Protein AF-A0A126R2H6-F1 (afdb_monomer)

Organism: Methanobrevibacter olleyae (NCBI:txid294671)

Sequence (100 aa):
MTNKILENRGLRKKLKKMIDNMNEIVLYGKEMKENPHEYIKEKLDFPDYYGENLDALFDCLSELYNKTIIIKDSSALDDNLLATFKDASRENLDLNLILD

Radius of gyration: 16.52 Å; Cα contacts (8 Å, |Δi|>4): 124; chains: 1; bounding box: 44×24×45 Å

Mean predicted aligned error: 6.69 Å

pLDDT: mean 89.82, std 12.61, range [45.31, 98.56]

InterPro domains:
  IPR000468 Barstar (barnase inhibitor) [PF01337] (33-86)
  IPR035905 Barstar-like superfamily [G3DSA:3.30.370.10] (23-100)
  IPR035905 Barstar-like superfamily [SSF52038] (32-91)

Secondary structure (DSSP, 8-state):
---GGGG-HHHHHHHHHHHHHHTEEEEETTTTSS-HHHHHHHHHT--TT--SSHHHHHHHHHT--SEEEEEETGGGS-HHHHHHHHHHHHH-TTEEEEE-

Solvent-accessible surface area (backbone atoms only — not comparable to full-atom values): 5660 Å² total; per-residue (Å²): 132,82,66,70,79,78,70,40,66,66,57,53,52,52,50,49,51,51,54,56,56,73,29,54,41,81,45,51,16,74,67,41,63,84,50,36,53,62,52,48,34,68,73,69,68,52,62,91,82,61,68,73,43,68,65,45,48,30,54,56,49,45,69,46,74,64,32,34,42,33,33,36,50,47,88,54,44,57,69,66,62,54,45,37,56,53,52,22,35,68,76,16,86,41,27,45,78,44,79,90

Nearest PDB structures (foldseek):
  1b3s-assembly2_E  TM=8.284E-01  e=2.893E-05  Bacillus amyloliquefaciens
  1b2u-assembly2_E  TM=8.183E-01  e=3.998E-05  Bacillus amyloliquefaciens
  1b27-assembly2_E  TM=7.586E-01  e=3.378E-04  Bacillus amyloliquefaciens
  8fw9-assembly1_C  TM=5.463E-01  e=8.456E-01  Homo sapiens
  3cjp-assembly1_B  TM=4.575E-01  e=8.456E-01  Clostridium acetobutylicum ATCC 824

Foldseek 3Di:
DPPPCVPPPVVVVVVVVVVLVVQEFEAELVVCQPQVQVSCCVRVVPDPPQPSDLVSLLVRLLPDAQHEYEYEPNVSHDPSNVVSLVVSCVNRVSYHYHYD

Structure (mmCIF, N/CA/C/O backbone):
data_AF-A0A126R2H6-F1
#
_entry.id   AF-A0A126R2H6-F1
#
loop_
_atom_site.group_PDB
_atom_site.id
_atom_site.type_symbol
_atom_site.label_atom_id
_atom_site.label_alt_id
_atom_site.label_comp_id
_atom_site.label_asym_id
_atom_site.label_entity_id
_atom_site.label_seq_id
_atom_site.pdbx_PDB_ins_code
_atom_site.Cartn_x
_atom_site.Cartn_y
_atom_site.Cartn_z
_atom_site.occupancy
_atom_site.B_iso_or_equiv
_atom_site.auth_seq_id
_atom_site.auth_comp_id
_atom_site.auth_asym_id
_atom_site.auth_atom_id
_atom_site.pdbx_PDB_model_num
ATOM 1 N N . MET A 1 1 ? -31.199 6.050 31.643 1.00 45.31 1 MET A N 1
ATOM 2 C CA . MET A 1 1 ? -30.662 4.671 31.628 1.00 45.31 1 MET A CA 1
ATOM 3 C C . MET A 1 1 ? -29.398 4.672 30.792 1.00 45.31 1 MET A C 1
ATOM 5 O O . MET A 1 1 ? -29.473 4.675 29.572 1.00 45.31 1 MET A O 1
ATOM 9 N N . THR A 1 2 ? -28.244 4.786 31.439 1.00 46.94 2 THR A N 1
ATOM 10 C CA . THR A 1 2 ? -26.942 4.800 30.767 1.00 46.94 2 THR A CA 1
ATOM 11 C C . THR A 1 2 ? -26.687 3.406 30.200 1.00 46.94 2 THR A C 1
ATOM 13 O O . THR A 1 2 ? -26.772 2.418 30.930 1.00 46.94 2 THR A O 1
ATOM 16 N N . ASN A 1 3 ? -26.472 3.310 28.887 1.00 50.91 3 ASN A N 1
ATOM 17 C CA . ASN A 1 3 ? -26.295 2.046 28.173 1.00 50.91 3 ASN A CA 1
ATOM 18 C C . ASN A 1 3 ? -25.149 1.227 28.798 1.00 50.91 3 ASN A C 1
ATOM 20 O O . ASN A 1 3 ? -23.979 1.500 28.536 1.00 50.91 3 ASN A O 1
ATOM 24 N N . LYS A 1 4 ? -25.485 0.186 29.577 1.00 56.78 4 LYS A N 1
ATOM 25 C CA . LYS A 1 4 ? -24.544 -0.795 30.170 1.00 56.78 4 LYS A CA 1
ATOM 26 C C . LYS A 1 4 ? -23.584 -1.412 29.141 1.00 56.78 4 LYS A C 1
ATOM 28 O O . LYS A 1 4 ? -22.503 -1.867 29.498 1.00 56.78 4 LYS A O 1
ATOM 33 N N . ILE A 1 5 ? -23.965 -1.392 27.863 1.00 56.03 5 ILE A N 1
ATOM 34 C CA . ILE A 1 5 ? -23.161 -1.851 26.723 1.00 56.03 5 ILE A CA 1
ATOM 35 C C . ILE A 1 5 ? -21.865 -1.035 26.586 1.00 56.03 5 ILE A C 1
ATOM 37 O O . ILE A 1 5 ? -20.817 -1.597 26.272 1.00 56.03 5 ILE A O 1
ATOM 41 N N . LEU A 1 6 ? -21.899 0.269 26.884 1.00 53.88 6 LEU A N 1
ATOM 42 C CA . LEU A 1 6 ? -20.731 1.132 26.746 1.00 53.88 6 LEU A CA 1
ATOM 43 C C . LEU A 1 6 ? -19.703 0.933 27.867 1.00 53.88 6 LEU A C 1
ATOM 45 O O . LEU A 1 6 ? -18.576 1.345 27.667 1.00 53.88 6 LEU A O 1
ATOM 49 N N . GLU A 1 7 ? -19.981 0.294 29.005 1.00 64.19 7 GLU A N 1
ATOM 50 C CA . GLU A 1 7 ? -18.994 0.195 30.105 1.00 64.19 7 GLU A CA 1
ATOM 51 C C . GLU A 1 7 ? -18.141 -1.086 30.097 1.00 64.19 7 GLU A C 1
ATOM 53 O O . GLU A 1 7 ? -17.174 -1.208 30.854 1.00 64.19 7 GLU A O 1
ATOM 58 N N . ASN A 1 8 ? -18.425 -2.039 29.204 1.00 80.94 8 ASN A N 1
ATOM 59 C CA . ASN A 1 8 ? -17.669 -3.286 29.147 1.00 80.94 8 ASN A CA 1
ATOM 60 C C . ASN A 1 8 ? -16.299 -3.083 28.466 1.00 80.94 8 ASN A C 1
ATOM 62 O O . ASN A 1 8 ? -16.174 -3.104 27.239 1.00 80.94 8 ASN A O 1
ATOM 66 N N . ARG A 1 9 ? -15.244 -2.916 29.278 1.00 77.62 9 ARG A N 1
ATOM 67 C CA . ARG A 1 9 ? -13.850 -2.740 28.820 1.00 77.62 9 ARG A CA 1
ATOM 68 C C . ARG A 1 9 ? -13.369 -3.857 27.881 1.00 77.62 9 ARG A C 1
ATOM 70 O O . ARG A 1 9 ? -12.597 -3.577 26.966 1.00 77.62 9 ARG A O 1
ATOM 77 N N . GLY A 1 10 ? -13.815 -5.099 28.086 1.00 83.38 10 GLY A N 1
ATOM 78 C CA . GLY A 1 10 ? -13.464 -6.239 27.232 1.00 83.38 10 GLY A CA 1
ATOM 79 C C . GLY A 1 10 ? -14.103 -6.146 25.846 1.00 83.38 10 GLY A C 1
ATOM 80 O O . GLY A 1 10 ? -13.419 -6.322 24.838 1.00 83.38 10 GLY A O 1
ATOM 81 N N . LEU A 1 11 ? -15.387 -5.779 25.790 1.00 79.62 11 LEU A N 1
ATOM 82 C CA . LEU A 1 11 ? -16.111 -5.576 24.535 1.00 79.62 11 LEU A CA 1
ATOM 83 C C . LEU A 1 11 ? -15.533 -4.403 23.734 1.00 79.62 11 LEU A C 1
ATOM 85 O O . LEU A 1 11 ? -15.313 -4.548 22.537 1.00 79.62 11 LEU A O 1
ATOM 89 N N . ARG A 1 12 ? -15.191 -3.286 24.396 1.00 78.62 12 ARG A N 1
ATOM 90 C CA . ARG A 1 12 ? -14.507 -2.147 23.754 1.00 78.62 12 ARG A CA 1
ATOM 91 C C . ARG A 1 12 ? -13.168 -2.549 23.132 1.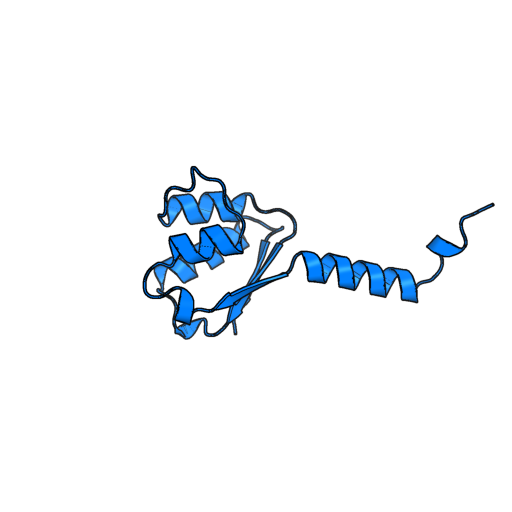00 78.62 12 ARG A C 1
ATOM 93 O O . ARG A 1 12 ? -12.904 -2.188 21.992 1.00 78.62 12 ARG A O 1
ATOM 100 N N . LYS A 1 13 ? -12.336 -3.314 23.853 1.00 80.88 13 LYS A N 1
ATOM 101 C CA . LYS A 1 13 ? -11.056 -3.819 23.321 1.00 80.88 13 LYS A CA 1
ATOM 102 C C . LYS A 1 13 ? -11.262 -4.743 22.122 1.00 80.88 13 LYS A C 1
ATOM 104 O O . LYS A 1 13 ? -10.532 -4.626 21.145 1.00 80.88 13 LYS A O 1
ATOM 109 N N . LYS A 1 14 ? -12.251 -5.641 22.185 1.00 81.38 14 LYS A N 1
ATOM 110 C CA . LYS A 1 14 ? -12.578 -6.551 21.080 1.00 81.38 14 LYS A CA 1
ATOM 111 C C . LYS A 1 14 ? -13.077 -5.788 19.851 1.00 81.38 14 LYS A C 1
ATOM 113 O O . LYS A 1 14 ? -12.608 -6.070 18.758 1.00 81.38 14 LYS A O 1
ATOM 118 N N . LEU A 1 15 ? -13.959 -4.804 20.038 1.00 78.56 15 LEU A N 1
ATOM 119 C CA . LEU A 1 15 ? -14.481 -3.967 18.958 1.00 78.56 15 LEU A CA 1
ATOM 120 C C . LEU A 1 15 ? -13.371 -3.126 18.320 1.00 78.56 15 LEU A C 1
ATOM 122 O O . LEU A 1 15 ? -13.251 -3.121 17.104 1.00 78.56 15 LEU A O 1
ATOM 126 N N . LYS A 1 16 ? -12.512 -2.497 19.135 1.00 75.50 16 LYS A N 1
ATOM 127 C CA . LYS A 1 16 ? -11.343 -1.761 18.645 1.00 75.50 16 LYS A CA 1
ATOM 128 C C . LYS A 1 16 ? -10.411 -2.664 17.840 1.00 75.50 16 LYS A C 1
ATOM 130 O O . LYS A 1 16 ? -10.069 -2.309 16.730 1.00 75.50 16 LYS A O 1
ATOM 135 N N . LYS A 1 17 ? -10.095 -3.865 18.337 1.00 73.94 17 LYS A N 1
ATOM 136 C CA . LYS A 1 17 ? -9.292 -4.843 17.590 1.00 73.94 17 LYS A CA 1
ATOM 137 C C . LYS A 1 17 ? -9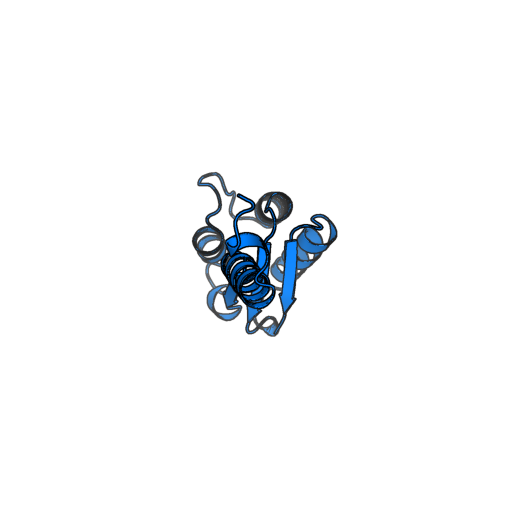.953 -5.268 16.274 1.00 73.94 17 LYS A C 1
ATOM 139 O O . LYS A 1 17 ? -9.260 -5.446 15.292 1.00 73.94 17 LYS A O 1
ATOM 144 N N . MET A 1 18 ? -11.275 -5.440 16.237 1.00 72.81 18 MET A N 1
ATOM 145 C CA . MET A 1 18 ? -11.976 -5.769 14.990 1.00 72.81 18 MET A CA 1
ATOM 146 C C . MET A 1 18 ? -11.949 -4.608 13.991 1.00 72.81 18 MET A C 1
ATOM 148 O O . MET A 1 18 ? -11.750 -4.863 12.815 1.00 72.81 18 MET A O 1
ATOM 152 N N . ILE A 1 19 ? -12.102 -3.364 14.452 1.00 72.25 19 ILE A N 1
ATOM 153 C CA . ILE A 1 19 ? -11.988 -2.163 13.609 1.00 72.25 19 ILE A CA 1
ATOM 154 C C . ILE A 1 19 ? -10.553 -2.007 13.093 1.00 72.25 19 ILE A C 1
ATOM 156 O O . IL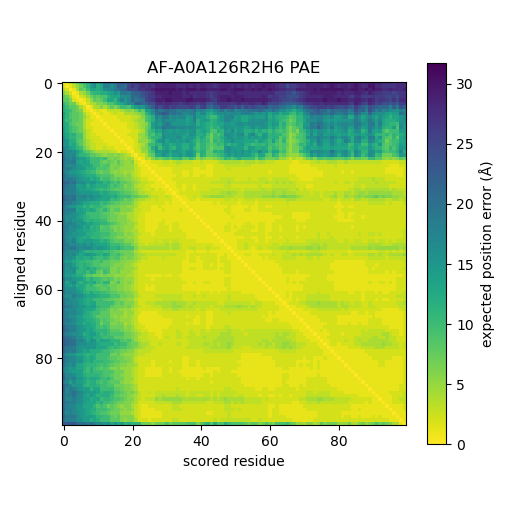E A 1 19 ? -10.364 -1.839 11.895 1.00 72.25 19 ILE A O 1
ATOM 160 N N . ASP A 1 20 ? -9.558 -2.143 13.973 1.00 69.06 20 ASP A N 1
ATOM 161 C CA . ASP A 1 20 ? -8.136 -2.101 13.618 1.00 69.06 20 ASP A CA 1
ATOM 162 C C . ASP A 1 20 ? -7.826 -3.201 12.567 1.00 69.06 20 ASP A C 1
ATOM 164 O O . ASP A 1 20 ? -7.247 -2.914 11.525 1.00 69.06 20 ASP A O 1
ATOM 168 N N . ASN A 1 21 ? -8.340 -4.427 12.752 1.00 64.75 21 ASN A N 1
ATOM 169 C CA . ASN A 1 21 ? -8.208 -5.526 11.784 1.00 64.75 21 ASN A CA 1
ATOM 170 C C . ASN A 1 21 ? -8.943 -5.284 10.447 1.00 64.75 21 ASN A C 1
ATOM 172 O O . ASN A 1 21 ? -8.551 -5.855 9.435 1.00 64.75 21 ASN A O 1
ATOM 176 N N . MET A 1 22 ? -10.028 -4.500 10.417 1.00 72.50 22 MET A N 1
ATOM 177 C CA . MET A 1 22 ? -10.747 -4.162 9.172 1.00 72.50 22 MET A CA 1
ATOM 178 C C . MET A 1 22 ? -9.985 -3.142 8.311 1.00 72.50 22 MET A C 1
ATOM 180 O O . MET A 1 22 ? -10.337 -2.918 7.152 1.00 72.50 22 MET A O 1
ATOM 184 N N . ASN A 1 23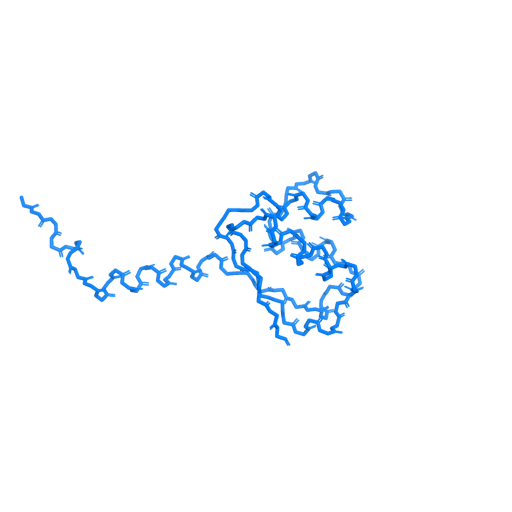 ? -8.932 -2.547 8.868 1.00 87.31 23 ASN A N 1
ATOM 185 C CA . ASN A 1 23 ? -8.089 -1.553 8.220 1.00 87.31 23 ASN A CA 1
ATOM 186 C C . ASN A 1 23 ? -6.730 -2.107 7.781 1.00 87.31 23 ASN A C 1
ATOM 188 O O . ASN A 1 23 ? -5.957 -1.389 7.143 1.00 87.31 23 ASN A O 1
ATOM 192 N N . GLU A 1 24 ? -6.449 -3.368 8.108 1.00 92.62 24 GLU A N 1
ATOM 193 C CA . GLU A 1 24 ? -5.242 -4.070 7.697 1.00 92.62 24 GLU A CA 1
A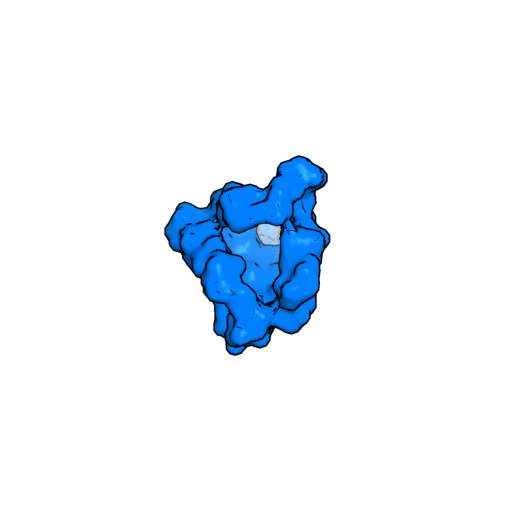TOM 194 C C . GLU A 1 24 ? -5.418 -4.678 6.305 1.00 92.62 24 GLU A C 1
ATOM 196 O O . GLU A 1 24 ? -6.374 -5.407 6.035 1.00 92.62 24 GLU A O 1
ATOM 201 N N . ILE A 1 25 ? -4.464 -4.398 5.423 1.00 95.06 25 ILE A N 1
ATOM 202 C CA . ILE A 1 25 ? -4.392 -4.979 4.086 1.00 95.06 25 ILE A CA 1
ATOM 203 C C . ILE A 1 25 ? -3.043 -5.666 3.943 1.00 95.06 25 ILE A C 1
ATOM 205 O O . ILE A 1 25 ? -2.000 -5.088 4.242 1.00 95.06 25 ILE A O 1
ATOM 209 N N . VAL A 1 26 ? -3.070 -6.915 3.484 1.00 96.19 26 VAL A N 1
ATOM 210 C CA . VAL A 1 26 ? -1.862 -7.706 3.250 1.00 96.19 26 VAL A CA 1
ATOM 211 C C . VAL A 1 26 ? -1.556 -7.727 1.759 1.00 96.19 26 VAL A C 1
ATOM 213 O O . VAL A 1 26 ? -2.370 -8.179 0.951 1.00 96.19 26 VAL A O 1
ATOM 216 N N . LEU A 1 27 ? -0.361 -7.265 1.408 1.00 96.94 27 LEU A N 1
ATOM 217 C CA . LEU A 1 27 ? 0.211 -7.352 0.072 1.00 96.94 27 LEU A CA 1
ATOM 218 C C . LEU A 1 27 ? 1.360 -8.362 0.089 1.00 96.94 27 LEU A C 1
ATOM 220 O O . LEU A 1 27 ? 2.102 -8.458 1.067 1.00 96.94 27 LEU A O 1
ATOM 224 N N . TYR A 1 28 ? 1.513 -9.115 -0.995 1.00 96.38 28 TYR A N 1
ATOM 225 C CA . TYR A 1 28 ? 2.560 -10.123 -1.125 1.00 96.38 28 TYR A CA 1
ATOM 226 C C . TYR A 1 28 ? 3.553 -9.673 -2.183 1.00 96.38 28 TYR A C 1
ATOM 228 O O . TYR A 1 28 ? 3.193 -9.489 -3.343 1.00 96.38 28 TYR A O 1
ATOM 236 N N . GLY A 1 29 ? 4.815 -9.520 -1.797 1.00 94.44 29 GLY A N 1
ATOM 237 C CA . GLY A 1 29 ? 5.859 -9.019 -2.678 1.00 94.44 29 GLY A CA 1
ATOM 238 C C . GLY A 1 29 ? 6.066 -9.852 -3.932 1.00 94.44 29 GLY A C 1
ATOM 239 O O . GLY A 1 29 ? 6.330 -9.313 -5.000 1.00 94.44 29 GLY A O 1
ATOM 240 N N . LYS A 1 30 ? 5.867 -11.168 -3.829 1.00 93.38 30 LYS A N 1
ATOM 241 C CA . LYS A 1 30 ? 5.944 -12.082 -4.974 1.00 93.38 30 LYS A CA 1
ATOM 242 C C . LYS A 1 30 ? 4.852 -11.835 -6.018 1.00 93.38 30 LYS A C 1
ATOM 244 O O . LYS A 1 30 ? 5.147 -11.958 -7.201 1.00 93.38 30 LYS A O 1
ATOM 249 N N . GLU A 1 31 ? 3.648 -11.457 -5.592 1.00 94.06 31 GLU A N 1
ATOM 250 C CA . GLU A 1 31 ? 2.511 -11.174 -6.485 1.00 94.06 31 GLU A CA 1
ATOM 251 C C . GLU A 1 31 ? 2.666 -9.820 -7.196 1.00 94.06 31 GLU A C 1
ATOM 253 O O . GLU A 1 31 ? 2.075 -9.584 -8.242 1.00 94.06 31 GLU A O 1
ATOM 258 N N . MET A 1 32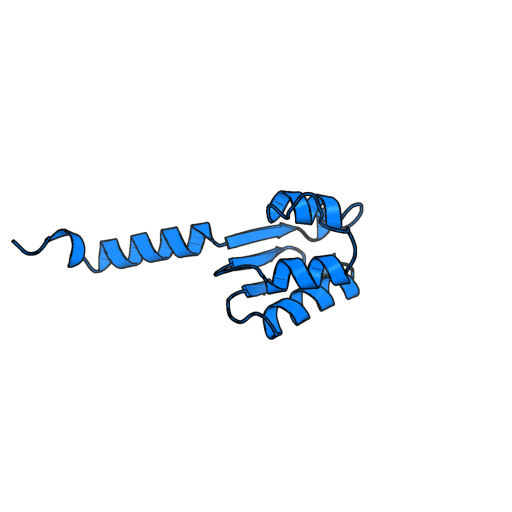 ? 3.517 -8.935 -6.667 1.00 93.81 32 MET A N 1
ATOM 259 C CA . MET A 1 32 ? 3.783 -7.608 -7.229 1.00 93.81 32 MET A CA 1
ATOM 260 C C . MET A 1 32 ? 4.927 -7.592 -8.259 1.00 93.81 32 MET A C 1
ATOM 262 O O . MET A 1 32 ? 5.408 -6.525 -8.623 1.00 93.81 32 MET A O 1
ATOM 266 N N . LYS A 1 33 ? 5.402 -8.751 -8.731 1.00 90.38 33 LYS A N 1
ATOM 267 C CA . LYS A 1 33 ? 6.554 -8.810 -9.648 1.00 90.38 33 LYS A CA 1
ATOM 268 C C . LYS A 1 33 ? 6.223 -8.492 -11.100 1.00 90.38 33 LYS A C 1
ATOM 270 O O . LYS A 1 33 ? 7.015 -7.828 -11.756 1.00 90.38 33 LYS A O 1
ATOM 275 N N . GLU A 1 34 ? 5.115 -9.022 -11.608 1.00 89.38 34 GLU A N 1
ATOM 276 C CA . GLU A 1 34 ? 4.774 -8.902 -13.031 1.00 89.38 34 GLU A CA 1
ATOM 277 C C . GLU A 1 34 ? 3.910 -7.665 -13.278 1.00 89.38 34 GLU A C 1
ATOM 279 O O . GLU A 1 34 ? 4.330 -6.766 -14.000 1.00 89.38 34 GLU A O 1
ATOM 284 N N . ASN A 1 35 ? 2.765 -7.570 -12.593 1.00 93.38 35 ASN A N 1
ATOM 285 C CA . ASN A 1 35 ? 1.833 -6.445 -12.700 1.00 93.38 35 ASN A CA 1
ATOM 286 C C . ASN A 1 35 ? 1.560 -5.826 -11.313 1.00 93.38 35 ASN A C 1
ATOM 288 O O . ASN A 1 35 ? 0.449 -5.951 -10.787 1.00 93.38 35 ASN A O 1
ATOM 292 N N . PRO A 1 36 ? 2.552 -5.160 -10.682 1.00 96.06 36 PRO A N 1
ATOM 293 C CA . PRO A 1 36 ? 2.397 -4.591 -9.340 1.00 96.06 36 PRO A CA 1
ATOM 294 C C . PRO A 1 36 ? 1.198 -3.654 -9.230 1.00 96.06 36 PRO A C 1
ATOM 296 O O . PRO A 1 36 ? 0.430 -3.751 -8.279 1.00 96.06 36 PRO A O 1
ATOM 299 N N . HIS A 1 37 ? 1.029 -2.754 -10.198 1.00 97.50 37 HIS A N 1
ATOM 300 C CA . HIS A 1 37 ? -0.001 -1.721 -10.149 1.00 97.50 37 HIS A CA 1
ATOM 301 C C . HIS A 1 37 ? -1.420 -2.292 -10.237 1.00 97.50 37 HIS A C 1
ATOM 303 O O . HIS A 1 37 ? -2.280 -1.857 -9.478 1.00 97.50 37 HIS A O 1
ATOM 309 N N . GLU A 1 38 ? -1.647 -3.296 -11.086 1.00 97.12 38 GLU A N 1
ATOM 310 C CA . GLU A 1 38 ? -2.930 -4.003 -11.185 1.00 97.12 38 GLU A CA 1
ATOM 311 C C . GLU A 1 38 ? -3.268 -4.699 -9.858 1.00 97.12 38 GLU A C 1
ATOM 313 O O . GLU A 1 38 ? -4.318 -4.448 -9.266 1.00 97.12 38 GLU A O 1
ATOM 318 N N . TYR A 1 39 ? -2.320 -5.473 -9.318 1.00 97.50 39 TYR A N 1
ATOM 319 C CA . TYR A 1 39 ? -2.483 -6.152 -8.033 1.00 97.50 39 TYR A CA 1
ATOM 320 C C . TYR A 1 39 ? -2.767 -5.170 -6.885 1.00 97.50 39 TYR A C 1
ATOM 322 O O . TYR A 1 39 ? -3.661 -5.390 -6.065 1.00 97.50 39 TYR A O 1
ATOM 330 N N . ILE A 1 40 ? -2.009 -4.073 -6.809 1.00 97.56 40 ILE A N 1
ATOM 331 C CA . ILE A 1 40 ? -2.174 -3.050 -5.771 1.00 97.56 40 ILE A CA 1
ATOM 332 C C . ILE A 1 40 ? -3.534 -2.363 -5.910 1.00 97.56 40 ILE A C 1
ATOM 334 O O . ILE A 1 40 ? -4.220 -2.202 -4.899 1.00 97.56 40 ILE A O 1
ATOM 338 N N . LYS A 1 41 ? -3.938 -2.003 -7.136 1.00 97.62 41 LYS A N 1
ATOM 339 C CA . LYS A 1 41 ? -5.226 -1.360 -7.416 1.00 97.62 41 LYS A CA 1
ATOM 340 C C . LYS A 1 41 ? -6.381 -2.206 -6.898 1.00 97.62 41 LYS A C 1
ATOM 342 O O . LYS A 1 41 ? -7.222 -1.693 -6.168 1.00 97.62 41 LYS A O 1
ATOM 347 N N . GLU A 1 42 ? -6.378 -3.503 -7.201 1.00 96.38 42 GLU A N 1
ATOM 348 C CA . GLU A 1 42 ? -7.411 -4.431 -6.734 1.00 96.38 42 GLU A CA 1
ATOM 349 C C . GLU A 1 42 ? -7.401 -4.613 -5.211 1.00 96.38 42 GLU A C 1
ATOM 351 O O . GLU A 1 42 ? -8.455 -4.645 -4.577 1.00 96.38 42 GLU A O 1
ATOM 356 N N . LYS A 1 43 ? -6.220 -4.747 -4.591 1.00 96.12 43 LYS A N 1
ATOM 357 C CA . LYS A 1 43 ? -6.117 -5.009 -3.145 1.00 96.12 43 LYS A CA 1
ATOM 358 C C . LYS A 1 43 ? -6.435 -3.801 -2.278 1.00 96.12 43 LYS A C 1
ATOM 360 O O . LYS A 1 43 ? -6.929 -3.983 -1.165 1.00 96.12 43 LYS A O 1
ATOM 365 N N . LEU A 1 44 ? -6.107 -2.604 -2.752 1.00 95.06 44 LEU A N 1
ATOM 366 C CA . LEU A 1 44 ? -6.354 -1.353 -2.041 1.00 95.06 44 LEU A CA 1
ATOM 367 C C . LEU A 1 44 ? -7.657 -0.671 -2.468 1.00 95.06 44 LEU A C 1
ATOM 369 O O . LEU A 1 44 ? -7.996 0.347 -1.870 1.00 95.06 44 LEU A O 1
ATOM 373 N N . ASP A 1 45 ? -8.382 -1.240 -3.437 1.00 95.06 45 ASP A N 1
ATOM 374 C CA . ASP A 1 45 ? -9.611 -0.669 -4.003 1.00 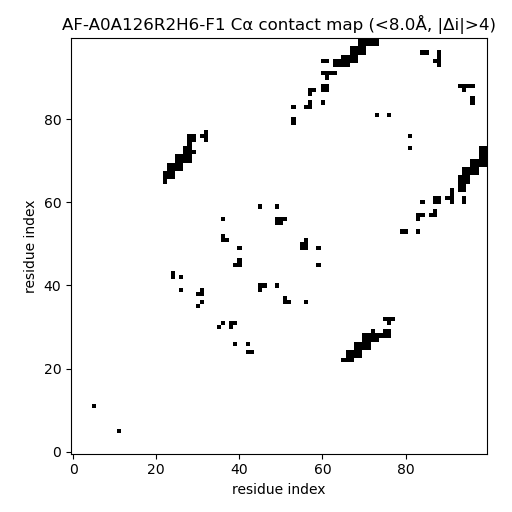95.06 45 ASP A CA 1
ATOM 375 C C . ASP A 1 45 ? -9.382 0.766 -4.511 1.00 95.06 45 ASP A C 1
ATOM 377 O O . ASP A 1 45 ? -10.108 1.707 -4.190 1.00 95.06 45 ASP A O 1
ATOM 381 N N . PHE A 1 46 ? -8.285 0.955 -5.254 1.00 96.81 46 PHE A N 1
ATOM 382 C CA . PHE A 1 46 ? -7.950 2.252 -5.837 1.00 96.81 46 PHE A CA 1
ATOM 383 C C . PHE A 1 46 ? -8.921 2.626 -6.962 1.00 96.81 46 PHE A C 1
ATOM 385 O O . PHE A 1 46 ? -9.434 1.754 -7.667 1.00 96.81 46 PHE A O 1
ATOM 392 N N . PRO A 1 47 ? -9.142 3.934 -7.178 1.00 96.44 47 PRO A N 1
ATOM 393 C CA . PRO A 1 47 ? -10.093 4.413 -8.168 1.00 96.44 47 PRO A CA 1
ATOM 394 C C . PRO A 1 47 ? -9.729 3.995 -9.597 1.00 96.44 47 PRO A C 1
ATOM 396 O O . PRO A 1 47 ? -8.564 3.785 -9.939 1.00 96.44 47 PRO A O 1
ATOM 399 N N . ASP A 1 48 ? -10.731 3.969 -10.480 1.00 95.69 48 ASP A N 1
ATOM 400 C CA . ASP A 1 48 ? -10.550 3.593 -11.888 1.00 95.69 48 ASP A CA 1
ATOM 401 C C . ASP A 1 48 ? -9.503 4.449 -12.608 1.00 95.69 48 ASP A C 1
ATOM 403 O O . ASP A 1 48 ? -8.776 3.930 -13.455 1.00 95.69 48 ASP A O 1
ATOM 407 N N . TYR A 1 49 ? -9.391 5.727 -12.227 1.00 93.25 49 TYR A N 1
ATOM 408 C CA . TYR A 1 49 ? -8.429 6.690 -12.767 1.00 93.25 49 TYR A CA 1
ATOM 409 C C . TYR A 1 49 ? -6.994 6.524 -12.238 1.00 93.25 49 TYR A C 1
ATOM 411 O O . TYR A 1 49 ? -6.140 7.359 -12.533 1.00 93.25 49 TYR A O 1
ATOM 419 N N . TYR A 1 50 ? -6.709 5.480 -11.457 1.00 97.56 50 TYR A N 1
ATOM 420 C CA . TYR A 1 50 ? -5.357 5.155 -11.016 1.00 97.56 50 TYR A CA 1
ATOM 421 C C . TYR A 1 50 ? -4.406 4.985 -12.211 1.00 97.56 50 TYR A C 1
ATOM 423 O O . TYR A 1 50 ? -4.582 4.083 -13.024 1.00 97.56 50 TYR A O 1
ATOM 431 N N . GLY A 1 51 ? -3.397 5.856 -12.306 1.00 97.19 51 GLY A N 1
ATOM 432 C CA . GLY A 1 51 ? -2.525 5.983 -13.479 1.00 97.19 51 GLY A CA 1
ATOM 433 C C . GLY A 1 51 ? -1.406 4.944 -13.617 1.00 97.19 51 GLY A C 1
ATOM 434 O O . GLY A 1 51 ? -0.541 5.133 -14.469 1.00 97.19 51 GLY A O 1
ATOM 435 N N . GLU A 1 52 ? -1.390 3.902 -12.778 1.00 96.94 52 GLU A N 1
ATOM 436 C CA . GLU A 1 52 ? -0.462 2.755 -12.858 1.00 96.94 52 GLU A CA 1
ATOM 437 C C . GLU A 1 52 ? 1.028 3.137 -12.957 1.00 96.94 52 GLU A C 1
ATOM 439 O O . GLU A 1 52 ? 1.810 2.551 -13.703 1.00 96.94 52 GLU A O 1
ATOM 444 N N . ASN A 1 53 ? 1.428 4.148 -12.188 1.00 97.88 53 ASN A N 1
ATOM 445 C CA . ASN A 1 53 ? 2.813 4.587 -12.052 1.00 97.88 53 ASN A CA 1
ATOM 446 C C . ASN A 1 53 ? 3.116 4.965 -10.591 1.00 97.88 53 ASN A C 1
ATOM 448 O O . ASN A 1 53 ? 2.214 4.982 -9.748 1.00 97.88 53 ASN A O 1
ATOM 452 N N . LEU A 1 54 ? 4.389 5.224 -10.273 1.00 98.31 54 LEU A N 1
ATOM 453 C CA . LEU A 1 54 ? 4.825 5.495 -8.897 1.00 98.31 54 LEU A CA 1
ATOM 454 C C . LEU A 1 54 ? 4.252 6.799 -8.327 1.00 98.31 54 LEU A C 1
ATOM 456 O O . LEU A 1 54 ? 3.923 6.827 -7.144 1.00 98.31 54 LEU A O 1
ATOM 460 N N . ASP A 1 55 ? 4.073 7.833 -9.149 1.00 98.44 55 ASP A N 1
ATOM 461 C CA . ASP A 1 55 ? 3.476 9.099 -8.706 1.00 98.44 55 ASP A CA 1
ATOM 462 C C . ASP A 1 55 ? 1.994 8.890 -8.356 1.00 98.44 55 ASP A C 1
ATOM 464 O O . ASP A 1 55 ? 1.554 9.215 -7.259 1.00 98.44 55 ASP A O 1
ATOM 468 N N . ALA A 1 56 ? 1.243 8.203 -9.224 1.00 98.38 56 ALA A N 1
ATOM 469 C CA . ALA A 1 56 ? -0.151 7.850 -8.959 1.00 98.38 56 ALA A CA 1
ATOM 470 C C . ALA A 1 56 ? -0.301 6.930 -7.733 1.00 98.38 56 ALA A C 1
ATOM 472 O O . ALA A 1 56 ? -1.294 7.009 -7.008 1.00 98.38 56 ALA A O 1
ATOM 473 N N . LEU A 1 57 ? 0.665 6.028 -7.506 1.00 98.50 57 LEU A N 1
ATOM 474 C CA . LEU A 1 57 ? 0.720 5.191 -6.306 1.00 98.50 57 LEU A CA 1
ATOM 475 C C . LEU A 1 57 ? 0.917 6.046 -5.059 1.00 98.50 57 LEU A C 1
ATOM 477 O O . LEU A 1 57 ? 0.182 5.869 -4.090 1.00 98.50 57 LEU A O 1
ATOM 481 N N . PHE A 1 58 ? 1.888 6.955 -5.090 1.00 98.56 58 PHE A N 1
ATOM 482 C CA . PHE A 1 58 ? 2.146 7.878 -3.997 1.00 98.56 58 PHE A CA 1
ATOM 483 C C . PHE A 1 58 ? 0.901 8.706 -3.664 1.00 98.56 58 PHE A C 1
ATOM 485 O O . PHE A 1 58 ? 0.515 8.760 -2.496 1.00 98.56 58 PHE A O 1
ATOM 492 N N . ASP A 1 59 ? 0.243 9.275 -4.677 1.00 98.06 59 ASP A N 1
ATOM 493 C CA . ASP A 1 59 ? -0.966 10.083 -4.512 1.00 98.06 59 ASP A CA 1
ATOM 494 C C . ASP A 1 59 ? -2.079 9.275 -3.833 1.00 98.06 59 ASP A C 1
ATOM 496 O O . ASP A 1 59 ? -2.591 9.668 -2.785 1.00 98.06 59 ASP A O 1
ATOM 500 N N . CYS A 1 60 ? -2.393 8.086 -4.360 1.00 98.12 60 CYS A N 1
ATOM 501 C CA . CYS A 1 60 ? -3.460 7.255 -3.800 1.00 98.12 60 CYS A CA 1
ATOM 502 C C . CYS A 1 60 ? -3.145 6.789 -2.370 1.00 98.12 60 CYS A C 1
ATOM 504 O O . CYS A 1 60 ? -4.032 6.781 -1.520 1.00 98.12 60 CYS A O 1
ATOM 506 N N . LEU A 1 61 ? -1.894 6.416 -2.074 1.00 98.00 61 LEU A N 1
ATOM 507 C CA . LEU A 1 61 ? -1.478 6.029 -0.721 1.00 98.00 61 LEU A CA 1
ATOM 508 C C . LEU A 1 61 ? -1.537 7.207 0.261 1.00 98.00 61 LEU A C 1
ATOM 510 O O . LEU A 1 61 ? -1.922 7.026 1.419 1.00 98.00 61 LEU A O 1
ATOM 514 N N . SER A 1 62 ? -1.180 8.407 -0.192 1.00 96.25 62 SER A N 1
ATOM 515 C CA . SER A 1 62 ? -1.178 9.621 0.632 1.00 96.25 62 SER A CA 1
ATOM 516 C C . SER A 1 62 ? -2.588 10.076 1.019 1.00 96.25 62 SER A C 1
ATOM 518 O O . SER A 1 62 ? -2.755 10.761 2.024 1.00 96.25 62 SER A O 1
ATOM 520 N N . GLU A 1 63 ? -3.606 9.646 0.272 1.00 94.94 63 GLU A N 1
ATOM 521 C CA . GLU A 1 63 ? -5.020 9.935 0.540 1.00 94.94 63 GLU A CA 1
ATOM 522 C C . GLU A 1 63 ? -5.740 8.841 1.353 1.00 94.94 63 GLU A C 1
ATOM 524 O O . GLU A 1 63 ? -6.884 9.033 1.777 1.00 94.94 63 GLU A O 1
ATOM 529 N N . LEU A 1 64 ? -5.102 7.690 1.604 1.00 94.25 64 LEU A N 1
ATOM 530 C CA . LEU A 1 64 ? -5.709 6.625 2.406 1.00 94.25 64 LEU A CA 1
ATOM 531 C C . LEU A 1 64 ? -5.946 7.075 3.851 1.00 94.25 64 LEU A C 1
ATOM 533 O O . LEU A 1 64 ? -5.086 7.682 4.480 1.00 94.25 64 LEU A O 1
ATOM 537 N N . TYR A 1 65 ? -7.090 6.691 4.420 1.00 91.56 65 TYR A N 1
ATOM 538 C CA . TYR A 1 65 ? -7.435 7.038 5.797 1.00 91.56 65 TYR A CA 1
ATOM 539 C C . TYR A 1 65 ? -7.470 5.814 6.709 1.00 91.56 65 TYR A C 1
ATOM 541 O O . TYR A 1 65 ? -8.201 4.854 6.452 1.00 91.56 65 TYR A O 1
ATOM 549 N N . ASN A 1 66 ? -6.721 5.893 7.811 1.00 91.06 66 ASN A N 1
ATOM 550 C CA . ASN A 1 66 ? -6.623 4.893 8.871 1.00 91.06 66 ASN A CA 1
ATOM 551 C C . ASN A 1 66 ? -6.383 3.488 8.301 1.00 91.06 66 ASN A C 1
ATOM 553 O O . ASN A 1 66 ? -7.180 2.578 8.526 1.00 91.06 66 ASN A O 1
ATOM 557 N N . LYS A 1 67 ? -5.319 3.323 7.510 1.00 94.38 67 LYS A N 1
ATOM 558 C CA . LYS A 1 67 ? -4.958 2.055 6.864 1.00 94.38 67 LYS A CA 1
ATOM 559 C C . LYS A 1 67 ? -3.634 1.533 7.396 1.00 94.38 67 LYS A C 1
ATOM 561 O O . LYS A 1 67 ? -2.695 2.284 7.626 1.00 94.38 67 LYS A O 1
ATOM 566 N N . THR A 1 68 ? -3.553 0.218 7.564 1.00 95.44 68 THR A N 1
ATOM 567 C CA . THR A 1 68 ? -2.291 -0.477 7.823 1.00 95.44 68 THR A CA 1
ATOM 568 C C . THR A 1 68 ? -2.002 -1.404 6.653 1.00 95.44 68 THR A C 1
ATOM 570 O O . THR A 1 68 ? -2.756 -2.340 6.402 1.00 95.44 68 THR A O 1
ATOM 573 N N . ILE A 1 69 ? -0.910 -1.157 5.938 1.00 97.06 69 ILE A N 1
ATOM 574 C CA . ILE A 1 69 ? -0.446 -2.025 4.857 1.00 97.06 69 ILE A CA 1
ATOM 575 C C . ILE A 1 69 ? 0.668 -2.912 5.400 1.00 97.06 69 ILE A C 1
ATOM 577 O O . ILE A 1 69 ? 1.654 -2.435 5.960 1.00 97.06 69 ILE A O 1
ATOM 581 N N . ILE A 1 70 ? 0.508 -4.218 5.223 1.00 97.19 70 ILE A N 1
ATOM 582 C CA . ILE A 1 70 ? 1.493 -5.228 5.591 1.00 97.19 70 ILE A CA 1
ATOM 583 C C . ILE A 1 70 ? 2.034 -5.824 4.299 1.00 97.19 70 ILE A C 1
ATOM 585 O O . ILE A 1 70 ? 1.303 -6.507 3.583 1.00 97.19 70 ILE A O 1
ATOM 589 N N . ILE A 1 71 ? 3.311 -5.594 4.008 1.00 97.38 71 ILE A N 1
ATOM 590 C CA . ILE A 1 71 ? 3.979 -6.188 2.850 1.00 97.38 71 ILE A CA 1
ATOM 591 C C . ILE A 1 71 ? 4.750 -7.415 3.324 1.00 97.38 71 ILE A C 1
ATOM 593 O O . ILE A 1 71 ? 5.744 -7.291 4.038 1.00 97.38 71 ILE A O 1
ATOM 597 N N . LYS A 1 72 ? 4.272 -8.594 2.923 1.00 96.81 72 LYS A N 1
ATOM 598 C CA . LYS A 1 72 ? 4.958 -9.876 3.111 1.00 96.81 72 LYS A CA 1
ATOM 599 C C . LYS A 1 72 ? 5.953 -10.115 1.987 1.00 96.81 72 LYS A C 1
ATOM 601 O O . LYS A 1 72 ? 5.665 -9.767 0.844 1.00 96.81 72 LYS A O 1
ATOM 606 N N . ASP A 1 73 ? 7.064 -10.781 2.295 1.00 95.12 73 ASP A N 1
ATOM 607 C CA . ASP A 1 73 ? 8.158 -11.012 1.350 1.00 95.12 73 ASP A CA 1
ATOM 608 C C . ASP A 1 73 ? 8.669 -9.679 0.774 1.00 95.12 73 ASP A C 1
ATOM 610 O O . ASP A 1 73 ? 8.856 -9.547 -0.438 1.00 95.12 73 ASP A O 1
ATOM 614 N N . SER A 1 74 ? 8.871 -8.663 1.627 1.00 93.62 74 SER A N 1
ATOM 615 C CA . SER A 1 74 ? 9.186 -7.311 1.140 1.00 93.62 74 SER A CA 1
ATOM 616 C C . SER A 1 74 ? 10.506 -7.237 0.359 1.00 93.62 74 SER A C 1
ATOM 618 O O . SER A 1 74 ? 10.704 -6.333 -0.444 1.00 93.62 74 SER A O 1
ATOM 620 N N . SER A 1 75 ? 11.402 -8.205 0.574 1.00 93.94 75 SER A N 1
ATOM 621 C CA . SER A 1 75 ? 12.655 -8.381 -0.177 1.00 93.94 75 SER A CA 1
ATOM 622 C C . SER A 1 75 ? 12.462 -8.754 -1.652 1.00 93.94 75 SER A C 1
ATOM 624 O O . SER A 1 75 ? 13.417 -8.709 -2.422 1.00 93.94 75 SER A O 1
ATOM 626 N N . ALA A 1 76 ? 11.249 -9.145 -2.050 1.00 92.69 76 ALA A N 1
ATOM 627 C CA . ALA A 1 76 ? 10.911 -9.481 -3.425 1.00 92.69 76 ALA A CA 1
ATOM 628 C C . ALA A 1 76 ? 10.368 -8.290 -4.239 1.00 92.69 76 ALA A C 1
ATOM 630 O O . ALA A 1 76 ? 10.125 -8.478 -5.433 1.00 92.69 76 ALA A O 1
ATOM 631 N N . LEU A 1 77 ? 10.152 -7.120 -3.617 1.00 92.69 77 LEU A N 1
ATOM 632 C CA . LEU A 1 77 ? 9.671 -5.914 -4.300 1.00 92.69 77 LEU A CA 1
ATOM 633 C C . LEU A 1 77 ? 10.789 -5.234 -5.080 1.00 92.69 77 LEU A C 1
ATOM 635 O O . LEU A 1 77 ? 11.950 -5.268 -4.681 1.00 92.69 77 LEU A O 1
ATOM 639 N N . ASP A 1 78 ? 10.385 -4.532 -6.134 1.00 93.69 78 ASP A N 1
ATOM 640 C CA . ASP A 1 78 ? 11.201 -3.479 -6.724 1.00 93.69 78 ASP A CA 1
ATOM 641 C C . ASP A 1 78 ? 11.518 -2.381 -5.690 1.00 93.69 78 ASP A C 1
ATOM 643 O O . ASP A 1 78 ? 10.651 -1.965 -4.910 1.00 93.69 78 ASP A O 1
ATOM 647 N N . ASP A 1 79 ? 12.761 -1.899 -5.701 1.00 95.50 79 ASP A N 1
ATOM 648 C CA . ASP A 1 79 ? 13.245 -0.910 -4.735 1.00 95.50 79 ASP A CA 1
ATOM 649 C C . ASP A 1 79 ? 12.485 0.418 -4.832 1.00 95.50 79 ASP A C 1
ATOM 651 O O . ASP A 1 79 ? 12.230 1.045 -3.800 1.00 95.50 79 ASP A O 1
ATOM 655 N N . ASN A 1 80 ? 12.080 0.839 -6.038 1.00 97.25 80 ASN A N 1
ATOM 656 C CA . ASN A 1 80 ? 11.332 2.084 -6.213 1.00 97.25 80 ASN A CA 1
ATOM 657 C C . ASN A 1 80 ? 9.907 1.931 -5.690 1.00 97.25 80 ASN A C 1
ATOM 659 O O . ASN A 1 80 ? 9.421 2.811 -4.987 1.00 97.25 80 ASN A O 1
ATOM 663 N N . LEU A 1 81 ? 9.266 0.789 -5.952 1.00 97.06 81 LEU A N 1
ATOM 664 C CA . LEU A 1 81 ? 7.940 0.496 -5.412 1.00 97.06 81 LEU A CA 1
ATOM 665 C C . LEU A 1 81 ? 7.958 0.523 -3.875 1.00 97.06 81 LEU A C 1
ATOM 667 O O . LEU A 1 81 ? 7.125 1.178 -3.245 1.00 97.06 81 LEU A O 1
ATOM 671 N N . LEU A 1 82 ? 8.945 -0.136 -3.257 1.00 97.31 82 LEU A N 1
ATOM 672 C CA . LEU A 1 82 ? 9.116 -0.127 -1.804 1.00 97.31 82 LEU A CA 1
ATOM 673 C C . LEU A 1 82 ? 9.439 1.275 -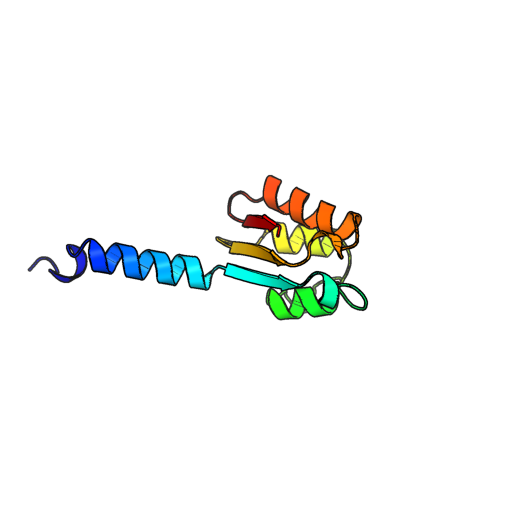1.261 1.00 97.31 82 LEU A C 1
ATOM 675 O O . LEU A 1 82 ? 8.967 1.629 -0.177 1.00 97.31 82 LEU A O 1
ATOM 679 N N . ALA A 1 83 ? 10.240 2.065 -1.981 1.00 98.31 83 ALA A N 1
ATOM 680 C CA . ALA A 1 83 ? 10.519 3.453 -1.624 1.00 98.31 83 ALA A CA 1
ATOM 681 C C . ALA A 1 83 ? 9.233 4.288 -1.621 1.00 98.31 83 ALA A C 1
ATOM 683 O O . ALA A 1 83 ? 8.958 4.932 -0.613 1.00 98.31 83 ALA A O 1
ATOM 684 N N . THR A 1 84 ? 8.389 4.171 -2.650 1.00 98.50 84 THR A N 1
ATOM 685 C CA . THR A 1 84 ? 7.098 4.870 -2.727 1.00 98.50 84 THR A CA 1
ATOM 686 C C . THR A 1 84 ? 6.178 4.531 -1.553 1.00 98.50 84 THR A C 1
ATOM 688 O O . THR A 1 84 ? 5.625 5.440 -0.939 1.00 98.50 84 THR A O 1
ATOM 691 N N . PHE A 1 85 ? 6.056 3.252 -1.167 1.00 98.12 85 PHE A N 1
ATOM 692 C CA . PHE A 1 85 ? 5.283 2.871 0.027 1.00 98.12 85 PHE A CA 1
ATOM 693 C C . PHE A 1 85 ? 5.829 3.524 1.302 1.00 98.12 85 PHE A C 1
ATOM 695 O O . PHE A 1 85 ? 5.060 4.006 2.137 1.00 98.12 85 PHE A O 1
ATOM 702 N N . LYS A 1 86 ? 7.157 3.546 1.465 1.00 98.25 86 LYS A N 1
ATOM 703 C CA . LYS A 1 86 ? 7.802 4.169 2.627 1.00 98.25 86 LYS A CA 1
ATOM 704 C C . LYS A 1 86 ? 7.598 5.680 2.635 1.00 98.25 86 LYS A C 1
ATOM 706 O O . LYS A 1 86 ? 7.282 6.218 3.690 1.00 98.25 86 LYS A O 1
ATOM 711 N N . ASP A 1 87 ? 7.767 6.345 1.499 1.00 98.50 87 ASP A N 1
ATOM 712 C CA . ASP A 1 87 ? 7.606 7.793 1.376 1.00 98.50 87 ASP A CA 1
ATOM 713 C C . ASP A 1 87 ? 6.162 8.205 1.661 1.00 98.50 87 ASP A C 1
ATOM 715 O O . ASP A 1 87 ? 5.938 9.044 2.531 1.00 98.50 87 ASP A O 1
ATOM 719 N N . ALA A 1 88 ? 5.178 7.524 1.068 1.00 98.19 88 ALA A N 1
ATOM 720 C CA . ALA A 1 88 ? 3.770 7.783 1.358 1.00 98.19 88 ALA A CA 1
ATOM 721 C C . ALA A 1 88 ? 3.428 7.559 2.844 1.00 98.19 88 ALA A C 1
ATOM 723 O O . ALA A 1 88 ? 2.725 8.368 3.437 1.00 98.19 88 ALA A O 1
ATOM 724 N N . SER A 1 89 ? 3.973 6.517 3.492 1.00 97.12 89 SER A N 1
ATOM 725 C CA . SER A 1 89 ? 3.754 6.281 4.934 1.00 97.12 89 SER A CA 1
ATOM 726 C C . SER A 1 89 ? 4.405 7.325 5.853 1.00 97.12 89 SER A C 1
ATOM 728 O O . SER A 1 89 ? 4.035 7.445 7.018 1.00 97.12 89 SER A O 1
ATOM 730 N N . ARG A 1 90 ? 5.403 8.072 5.361 1.00 97.38 90 ARG A N 1
ATOM 731 C CA . ARG A 1 90 ? 6.015 9.180 6.113 1.00 97.38 90 ARG A CA 1
ATOM 732 C C . ARG A 1 90 ? 5.181 10.449 6.011 1.00 97.38 90 ARG A C 1
ATOM 734 O O . ARG A 1 90 ? 5.091 11.176 6.995 1.00 97.38 90 ARG A O 1
ATOM 741 N N . GLU A 1 91 ? 4.598 10.698 4.842 1.00 97.31 91 GLU A N 1
ATOM 742 C CA . GLU A 1 91 ? 3.775 11.882 4.577 1.00 97.31 91 GLU A CA 1
ATOM 743 C C . GLU A 1 91 ? 2.351 11.729 5.132 1.00 97.31 91 GLU A C 1
ATOM 745 O O . GLU A 1 91 ? 1.783 12.677 5.675 1.00 97.31 91 GLU A O 1
ATOM 750 N N . ASN A 1 92 ? 1.788 10.521 5.076 1.00 96.12 92 ASN A N 1
ATOM 751 C CA . ASN A 1 92 ? 0.454 10.218 5.578 1.00 96.12 92 ASN A CA 1
ATOM 752 C C . ASN A 1 92 ? 0.512 9.515 6.944 1.00 96.12 92 ASN A C 1
ATOM 754 O O . ASN A 1 92 ? 0.688 8.301 7.031 1.00 96.12 92 ASN A O 1
ATOM 758 N N . LEU A 1 93 ? 0.295 10.276 8.023 1.00 92.12 93 LEU A N 1
ATOM 759 C CA . LEU A 1 93 ? 0.296 9.766 9.405 1.00 92.12 93 LEU A CA 1
ATOM 760 C C . LEU A 1 93 ? -0.811 8.738 9.696 1.00 92.12 93 LEU A C 1
ATOM 762 O O . LEU A 1 93 ? -0.716 8.005 10.682 1.00 92.12 93 LEU A O 1
ATOM 766 N N . ASP A 1 94 ? -1.850 8.690 8.861 1.00 93.50 94 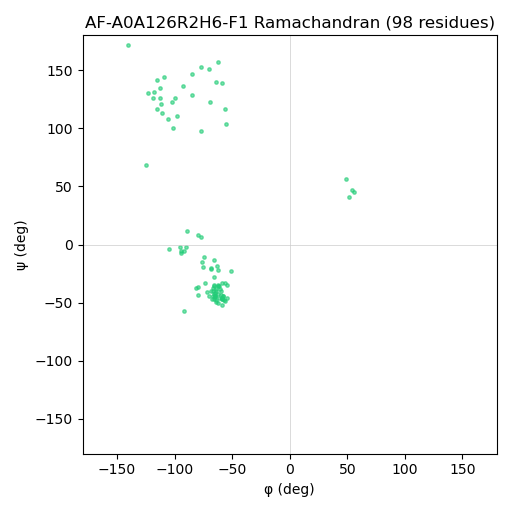ASP A N 1
ATOM 767 C CA . ASP A 1 94 ? -2.942 7.724 8.959 1.00 93.50 94 ASP A CA 1
ATOM 768 C C . ASP A 1 94 ? -2.664 6.432 8.159 1.00 93.50 94 ASP A C 1
ATOM 770 O O . ASP A 1 94 ? -3.466 5.490 8.209 1.00 93.50 94 ASP A O 1
ATOM 774 N N . LEU A 1 95 ? -1.523 6.359 7.459 1.00 95.56 95 LEU A N 1
ATOM 775 C CA . LEU A 1 95 ? -1.029 5.176 6.761 1.00 95.56 95 LEU A CA 1
ATOM 776 C C . LEU A 1 95 ? 0.147 4.550 7.520 1.00 95.56 95 LEU A C 1
ATOM 778 O O . LEU A 1 95 ? 1.277 5.031 7.492 1.00 95.56 95 LEU A O 1
ATOM 782 N N . ASN A 1 96 ? -0.097 3.401 8.140 1.00 95.81 96 ASN A N 1
ATOM 783 C CA . ASN A 1 96 ? 0.955 2.602 8.755 1.00 95.81 96 ASN A CA 1
ATOM 784 C C . ASN A 1 96 ? 1.483 1.546 7.772 1.00 95.81 96 ASN A C 1
ATOM 786 O O . ASN A 1 96 ? 0.701 0.853 7.119 1.00 95.81 96 ASN A O 1
ATOM 790 N N . LEU A 1 97 ? 2.803 1.373 7.714 1.00 97.12 97 LEU A N 1
ATOM 791 C CA . LEU A 1 97 ? 3.462 0.375 6.872 1.00 97.12 97 LEU A CA 1
ATOM 792 C C . LEU A 1 97 ? 4.253 -0.613 7.732 1.00 97.12 97 LEU A C 1
ATOM 794 O O . LEU A 1 97 ? 5.130 -0.228 8.505 1.00 97.12 97 LEU A O 1
ATOM 798 N N . ILE A 1 98 ? 3.977 -1.903 7.554 1.00 96.88 98 ILE A N 1
ATOM 799 C CA . ILE A 1 98 ? 4.689 -3.006 8.204 1.00 96.88 98 ILE A CA 1
ATOM 800 C C . ILE A 1 98 ? 5.344 -3.862 7.119 1.00 96.88 98 ILE A C 1
ATOM 802 O O . ILE A 1 98 ? 4.691 -4.252 6.152 1.00 96.88 98 ILE A O 1
ATOM 806 N N . LEU A 1 99 ? 6.628 -4.172 7.297 1.00 96.50 99 LEU A N 1
ATOM 807 C CA . LEU A 1 99 ? 7.406 -5.024 6.395 1.00 96.50 99 LEU A CA 1
ATOM 808 C C . LEU A 1 99 ? 7.777 -6.330 7.112 1.00 96.50 99 LEU A C 1
ATOM 810 O O . LEU A 1 99 ? 8.204 -6.284 8.268 1.00 96.50 99 LEU A O 1
ATOM 814 N N . ASP A 1 100 ? 7.609 -7.458 6.423 1.00 87.81 100 ASP A N 1
ATOM 815 C CA . ASP A 1 100 ? 8.047 -8.812 6.813 1.00 87.81 100 ASP A CA 1
ATOM 816 C C . ASP A 1 100 ? 8.824 -9.444 5.646 1.00 87.81 100 ASP A C 1
ATOM 818 O O . ASP A 1 100 ? 10.009 -9.790 5.836 1.00 87.81 100 ASP A O 1
#